Protein AF-A0A1X0DXY9-F1 (afdb_monomer)

InterPro domains:
  IPR029063 S-adenosyl-L-methionine-dependent methyltransferase superfamily [G3DSA:3.40.50.150] (1-141)
  IPR029063 S-adenosyl-L-methionine-dependent methyltransferase superfamily [SSF53335] (2-132)

Nearest PDB structures (foldseek):
  6g80-assembly1_A  TM=6.939E-01  e=7.206E-08  Mycolicibacterium hassiacum DSM 44199
  2wk1-assembly1_A-2  TM=6.746E-01  e=2.958E-06  Actinoalloteichus caeruleus
  8c9v-assembly1_A-2  TM=6.673E-01  e=7.252E-06  Desulfuromonas acetoxidans DSM 684
  8k1f-assembly1_A  TM=6.056E-01  e=5.613E-06  Fusobacterium nucleatum subsp. nucleatum ATCC 25586
  4htf-assembly1_A  TM=5.636E-01  e=3.847E-04  Escherichia coli O157:H7

Structure (mmCIF, N/CA/C/O backbone):
data_AF-A0A1X0DXY9-F1
#
_entry.id   AF-A0A1X0DXY9-F1
#
loop_
_atom_site.group_PDB
_atom_site.id
_atom_site.type_symbol
_atom_site.label_atom_id
_atom_site.label_alt_id
_atom_site.label_comp_id
_atom_site.label_asym_id
_atom_site.label_entity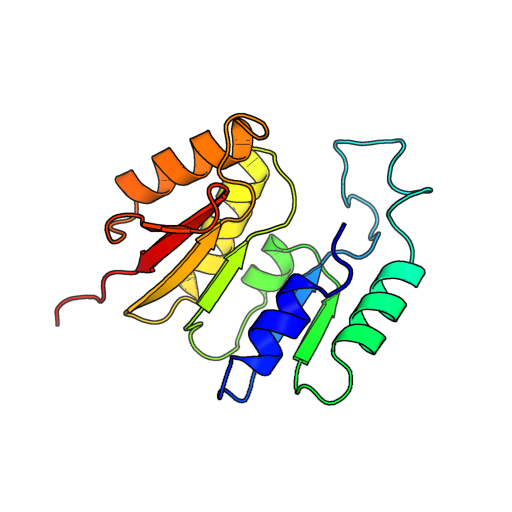_id
_atom_site.label_seq_id
_atom_site.pdbx_PDB_ins_code
_atom_site.Cartn_x
_atom_site.Cartn_y
_atom_site.Cartn_z
_atom_site.occupancy
_atom_site.B_iso_or_equiv
_atom_site.auth_seq_id
_atom_site.auth_comp_id
_atom_site.auth_asym_id
_atom_site.auth_atom_id
_atom_site.pdbx_PDB_model_num
ATOM 1 N N . MET A 1 1 ? 12.081 6.189 -2.292 1.00 60.53 1 MET A N 1
ATOM 2 C CA . MET A 1 1 ? 12.179 5.169 -3.356 1.00 60.53 1 MET A CA 1
ATOM 3 C C . MET A 1 1 ? 12.279 3.804 -2.720 1.00 60.53 1 MET A C 1
ATOM 5 O O . MET A 1 1 ? 13.149 3.591 -1.875 1.00 60.53 1 MET A O 1
ATOM 9 N N . PHE A 1 2 ? 11.409 2.903 -3.157 1.00 69.50 2 PHE A N 1
ATOM 10 C CA . PHE A 1 2 ? 11.322 1.550 -2.654 1.00 69.50 2 PHE A CA 1
ATOM 11 C C . PHE A 1 2 ? 12.565 0.725 -3.022 1.00 69.50 2 PHE A C 1
ATOM 13 O O . PHE A 1 2 ? 12.933 0.579 -4.186 1.00 69.50 2 PHE A O 1
ATOM 20 N N . ARG A 1 3 ? 13.253 0.210 -1.999 1.00 71.69 3 ARG A N 1
ATOM 21 C CA . ARG A 1 3 ? 14.427 -0.679 -2.125 1.00 71.69 3 ARG A CA 1
ATOM 22 C C . ARG A 1 3 ? 14.213 -2.022 -1.417 1.00 71.69 3 ARG A C 1
ATOM 24 O O . ARG A 1 3 ? 15.174 -2.714 -1.105 1.00 71.69 3 ARG A O 1
ATOM 31 N N . GLY A 1 4 ? 12.968 -2.348 -1.064 1.00 66.56 4 GLY A N 1
ATOM 32 C CA . GLY A 1 4 ? 12.625 -3.584 -0.356 1.00 66.56 4 GLY A CA 1
ATOM 33 C C . GLY A 1 4 ? 12.883 -3.592 1.157 1.00 66.56 4 GLY A C 1
ATOM 34 O O . GLY A 1 4 ? 12.666 -4.620 1.783 1.00 66.56 4 GLY A O 1
ATOM 35 N N . GLY A 1 5 ? 13.316 -2.491 1.785 1.00 74.19 5 GLY A N 1
ATOM 36 C CA . GLY A 1 5 ? 13.628 -2.459 3.228 1.00 74.19 5 GLY A CA 1
ATOM 37 C C . GLY A 1 5 ? 12.427 -2.765 4.138 1.00 74.19 5 GLY A C 1
ATOM 38 O O . GLY A 1 5 ? 12.479 -3.694 4.953 1.00 74.19 5 GLY A O 1
ATOM 39 N N . SER A 1 6 ? 11.332 -2.019 3.963 1.00 80.25 6 SER A N 1
ATOM 40 C CA . SER A 1 6 ? 10.065 -2.243 4.675 1.00 80.25 6 SER A CA 1
ATOM 41 C C . SER A 1 6 ? 9.487 -3.621 4.331 1.00 80.25 6 SER A C 1
ATOM 43 O O . SER A 1 6 ? 9.162 -4.398 5.228 1.00 80.25 6 SER A O 1
ATOM 45 N N . LEU A 1 7 ? 9.495 -3.993 3.044 1.00 83.06 7 LEU A N 1
ATOM 46 C CA . LEU A 1 7 ? 8.982 -5.281 2.566 1.00 83.06 7 LEU A CA 1
ATOM 47 C C . LEU A 1 7 ? 9.747 -6.481 3.130 1.00 83.06 7 LEU A C 1
ATOM 49 O O . LEU A 1 7 ? 9.136 -7.451 3.556 1.00 83.06 7 LEU A O 1
ATOM 53 N N . ARG A 1 8 ? 11.075 -6.402 3.223 1.00 83.38 8 ARG A N 1
ATOM 54 C CA . ARG A 1 8 ? 11.912 -7.420 3.867 1.00 83.38 8 ARG A CA 1
ATOM 55 C C . ARG 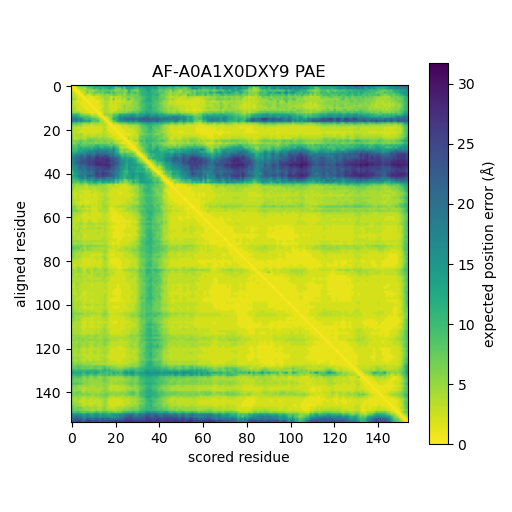A 1 8 ? 11.557 -7.592 5.342 1.00 83.38 8 ARG A C 1
ATOM 57 O O . ARG A 1 8 ? 11.554 -8.712 5.846 1.00 83.38 8 ARG A O 1
ATOM 64 N N . THR A 1 9 ? 11.305 -6.492 6.049 1.00 84.69 9 THR A N 1
ATOM 65 C CA . THR A 1 9 ? 10.905 -6.532 7.464 1.00 84.69 9 THR A CA 1
ATOM 66 C C . THR A 1 9 ? 9.548 -7.209 7.620 1.00 84.69 9 THR A C 1
ATOM 68 O O . THR A 1 9 ? 9.421 -8.129 8.427 1.00 84.69 9 THR A O 1
ATOM 71 N N . ILE A 1 10 ? 8.573 -6.824 6.791 1.00 85.06 10 ILE A N 1
ATOM 72 C CA . ILE A 1 10 ? 7.250 -7.456 6.738 1.00 85.06 10 ILE A CA 1
ATOM 73 C C . ILE A 1 10 ? 7.392 -8.945 6.417 1.00 85.06 10 ILE A C 1
ATOM 75 O O . ILE A 1 10 ? 6.843 -9.767 7.141 1.00 85.06 10 ILE A O 1
ATOM 79 N N . ALA A 1 11 ? 8.192 -9.310 5.413 1.00 83.38 11 ALA A N 1
ATOM 80 C CA . ALA A 1 11 ? 8.371 -10.694 4.986 1.00 83.38 11 ALA A CA 1
ATOM 81 C C . ALA A 1 11 ? 8.991 -11.599 6.050 1.00 83.38 11 ALA A C 1
ATOM 83 O O . ALA A 1 11 ? 8.614 -12.758 6.177 1.00 83.38 11 ALA A O 1
ATOM 84 N N . LYS A 1 12 ? 9.888 -11.068 6.881 1.00 83.88 12 LYS A N 1
ATOM 85 C CA . LYS A 1 12 ? 10.435 -11.818 8.019 1.00 83.88 12 LYS A CA 1
ATOM 86 C C . LYS A 1 12 ? 9.439 -12.012 9.159 1.00 83.88 12 LYS A C 1
ATOM 88 O O . LYS A 1 12 ? 9.555 -12.988 9.897 1.00 83.88 12 LYS A O 1
ATOM 93 N N . ALA A 1 13 ? 8.523 -11.066 9.350 1.00 83.81 13 ALA A N 1
ATOM 94 C CA . ALA A 1 13 ? 7.520 -11.119 10.412 1.00 83.81 13 ALA A CA 1
ATOM 95 C C . ALA A 1 13 ? 6.279 -11.925 9.998 1.00 83.81 13 ALA A C 1
ATOM 97 O O . ALA A 1 13 ? 5.652 -12.592 10.826 1.00 83.81 13 ALA A O 1
ATOM 98 N N . ALA A 1 14 ? 5.926 -11.869 8.717 1.00 77.25 14 ALA A N 1
ATOM 99 C CA . ALA A 1 14 ? 4.810 -12.586 8.142 1.00 77.25 14 ALA A CA 1
ATOM 100 C C . ALA A 1 14 ? 5.087 -14.095 8.180 1.00 77.25 14 ALA A C 1
ATOM 102 O O . ALA A 1 14 ? 6.015 -14.606 7.566 1.00 77.25 14 ALA A O 1
ATOM 103 N N . ARG A 1 15 ? 4.239 -14.838 8.897 1.00 66.06 15 ARG A N 1
ATOM 104 C CA . ARG A 1 15 ? 4.208 -16.312 8.845 1.00 66.06 15 ARG A CA 1
ATOM 105 C C . ARG A 1 15 ? 3.418 -16.832 7.629 1.00 66.06 15 ARG A C 1
ATOM 107 O O . ARG A 1 15 ? 3.128 -18.025 7.555 1.00 66.06 15 ARG A O 1
ATOM 114 N N . THR A 1 16 ? 2.992 -15.933 6.739 1.00 61.59 16 THR A N 1
ATOM 115 C CA . THR A 1 16 ? 2.110 -16.198 5.595 1.00 61.59 16 THR A CA 1
ATOM 116 C C . THR A 1 16 ? 2.916 -16.515 4.334 1.00 61.59 16 THR A C 1
ATOM 118 O O . THR A 1 16 ? 4.109 -16.239 4.263 1.00 61.59 16 THR A O 1
ATOM 121 N N . ARG A 1 17 ? 2.269 -17.146 3.344 1.00 66.12 17 ARG A N 1
ATOM 122 C CA . ARG A 1 17 ? 2.943 -17.729 2.168 1.00 66.12 17 ARG A CA 1
ATOM 123 C C . ARG A 1 17 ? 2.963 -16.854 0.912 1.00 66.12 17 ARG A C 1
ATOM 125 O O . ARG A 1 17 ? 3.567 -17.268 -0.067 1.00 66.12 17 ARG A O 1
ATOM 132 N N . HIS A 1 18 ? 2.318 -15.686 0.931 1.00 85.62 18 HIS A N 1
ATOM 133 C CA . HIS A 1 18 ? 2.194 -14.834 -0.255 1.00 85.62 18 HIS A CA 1
ATOM 134 C C . HIS A 1 18 ? 2.311 -13.368 0.140 1.00 85.62 18 HIS A C 1
ATOM 136 O O . HIS A 1 18 ? 1.469 -12.847 0.874 1.00 85.62 18 HIS A O 1
ATOM 142 N N . ILE A 1 19 ? 3.388 -12.731 -0.309 1.00 91.56 19 ILE A N 1
ATOM 143 C CA . ILE A 1 19 ? 3.708 -11.336 -0.028 1.00 91.56 19 ILE A CA 1
ATOM 144 C C . ILE A 1 19 ? 4.033 -10.687 -1.359 1.00 91.56 19 ILE A C 1
ATOM 146 O O . ILE A 1 19 ? 4.925 -11.158 -2.056 1.00 91.56 19 ILE A O 1
ATOM 150 N N . TYR A 1 20 ? 3.332 -9.608 -1.683 1.00 94.69 20 TYR A N 1
ATOM 151 C CA . TYR A 1 20 ? 3.542 -8.868 -2.918 1.00 94.69 20 TYR A CA 1
ATOM 152 C C . TYR A 1 20 ? 4.271 -7.558 -2.618 1.00 94.69 20 TYR A C 1
ATOM 154 O O . TYR A 1 20 ? 3.940 -6.862 -1.658 1.00 94.69 20 TYR A O 1
ATOM 162 N N . GLY A 1 21 ? 5.270 -7.226 -3.431 1.00 94.69 21 GLY A N 1
ATOM 163 C CA . GLY A 1 21 ? 5.881 -5.903 -3.489 1.00 94.69 21 GLY A CA 1
ATOM 164 C C . GLY A 1 21 ? 5.543 -5.245 -4.813 1.00 94.69 21 GLY A C 1
ATOM 165 O O . GLY A 1 21 ? 6.008 -5.716 -5.845 1.00 94.69 21 GLY A O 1
ATOM 166 N N . VAL A 1 22 ? 4.755 -4.174 -4.784 1.00 95.00 22 VAL A N 1
ATOM 167 C CA . VAL A 1 22 ? 4.303 -3.471 -5.991 1.00 95.00 22 VAL A CA 1
ATOM 168 C C . VAL A 1 22 ? 5.017 -2.131 -6.093 1.00 95.00 22 VAL A C 1
ATOM 170 O O . VAL A 1 22 ? 4.952 -1.332 -5.163 1.00 95.00 22 VAL A O 1
ATOM 173 N N . ASP A 1 23 ? 5.697 -1.883 -7.209 1.00 92.19 23 ASP A N 1
ATOM 174 C CA . ASP A 1 23 ? 6.305 -0.587 -7.518 1.00 92.19 23 ASP A CA 1
ATOM 175 C C . ASP A 1 23 ? 6.447 -0.439 -9.043 1.00 92.19 23 ASP A C 1
ATOM 177 O O . ASP A 1 23 ? 6.568 -1.421 -9.777 1.00 92.19 23 ASP A O 1
ATOM 181 N N . ALA A 1 24 ? 6.436 0.790 -9.554 1.00 89.00 24 ALA A N 1
ATOM 182 C CA . ALA A 1 24 ? 6.605 1.028 -10.984 1.00 89.00 24 ALA A CA 1
ATOM 183 C C . ALA A 1 24 ? 8.060 0.809 -11.445 1.00 89.00 24 ALA A C 1
ATOM 185 O O . ALA A 1 24 ? 8.302 0.573 -12.628 1.00 89.00 24 ALA A O 1
ATOM 186 N N . TRP A 1 25 ? 9.046 0.901 -10.547 1.00 85.56 25 TRP A N 1
ATOM 187 C CA . TRP A 1 25 ? 10.485 0.809 -10.822 1.00 85.56 25 TRP A CA 1
ATOM 188 C C . TRP A 1 25 ? 10.877 1.521 -12.123 1.00 85.56 25 TRP A C 1
ATOM 190 O O . TRP A 1 25 ? 11.409 0.916 -13.060 1.00 85.56 25 TRP A O 1
ATOM 200 N N . GLY A 1 26 ? 10.544 2.809 -12.216 1.00 78.69 26 GLY A N 1
ATOM 201 C CA . GLY A 1 26 ? 10.975 3.644 -13.335 1.00 78.69 26 GLY A CA 1
ATOM 202 C C . GLY A 1 26 ? 10.223 3.466 -14.647 1.00 78.69 26 GLY A C 1
ATOM 203 O O . GLY A 1 26 ? 10.763 3.833 -15.688 1.00 78.69 26 GLY A O 1
ATOM 204 N N . LEU A 1 27 ? 9.023 2.874 -14.646 1.00 81.00 27 LEU A N 1
ATOM 205 C CA . LEU A 1 27 ? 8.159 2.905 -15.832 1.00 81.00 27 LEU A CA 1
ATOM 206 C C . LEU A 1 27 ? 7.895 4.353 -16.273 1.00 81.00 27 LEU A C 1
ATOM 208 O O . LEU A 1 27 ? 7.839 5.268 -15.450 1.00 81.00 27 LEU A O 1
ATOM 212 N N . GLU A 1 28 ? 7.746 4.577 -17.576 1.00 76.44 28 GLU A N 1
ATOM 213 C CA . GLU A 1 28 ? 7.423 5.902 -18.108 1.00 76.44 28 GLU A CA 1
ATOM 214 C C . GLU A 1 28 ? 6.100 6.403 -17.512 1.00 76.44 28 GLU A C 1
ATOM 216 O O . GLU A 1 28 ? 5.124 5.663 -17.466 1.00 76.44 28 GLU A O 1
ATOM 221 N N . GLY A 1 29 ? 6.083 7.638 -17.003 1.00 70.50 29 GLY A N 1
ATOM 222 C CA . GLY A 1 29 ? 4.955 8.181 -16.233 1.00 70.50 29 GLY A CA 1
ATOM 223 C C . GLY A 1 29 ? 5.031 7.926 -14.721 1.00 70.50 29 GLY A C 1
ATOM 224 O O . GLY A 1 29 ? 4.267 8.527 -13.966 1.00 70.50 29 GLY A O 1
ATOM 225 N N . SER A 1 30 ? 5.981 7.112 -14.243 1.00 65.25 30 SER A N 1
ATOM 226 C CA . SER A 1 30 ? 6.266 7.001 -12.807 1.00 65.25 30 SER A CA 1
ATOM 227 C C . SER A 1 30 ? 6.863 8.296 -12.260 1.00 65.25 30 SER A C 1
ATOM 229 O O . SER A 1 30 ? 7.699 8.938 -12.895 1.00 65.25 30 SER A O 1
ATOM 231 N N . TYR A 1 31 ? 6.413 8.690 -11.065 1.00 61.97 31 TYR A N 1
ATOM 232 C CA . TYR A 1 31 ? 6.919 9.859 -10.338 1.00 61.97 31 TYR A CA 1
ATOM 233 C C . TYR A 1 31 ? 6.824 11.183 -11.123 1.00 61.97 31 TYR A C 1
ATOM 235 O O . TYR A 1 31 ? 7.691 12.051 -11.002 1.00 61.97 31 TYR A O 1
ATOM 243 N N . ALA A 1 32 ? 5.755 11.358 -11.912 1.00 50.47 32 ALA A N 1
ATOM 244 C CA . ALA A 1 32 ? 5.505 12.530 -12.763 1.00 50.47 32 ALA A CA 1
ATOM 245 C C . ALA A 1 32 ? 5.568 13.894 -12.032 1.00 50.47 32 ALA A C 1
ATOM 247 O O . ALA A 1 32 ? 5.738 14.928 -12.675 1.00 50.47 32 ALA A O 1
ATOM 248 N N . SER A 1 33 ? 5.493 13.914 -10.695 1.00 48.03 33 SER A N 1
ATOM 249 C CA . SER A 1 33 ? 5.688 15.108 -9.861 1.00 48.03 33 SER A CA 1
ATOM 250 C C . SER A 1 33 ? 7.151 15.581 -9.770 1.00 48.03 33 SER A C 1
ATOM 252 O O . SER A 1 33 ? 7.400 16.690 -9.293 1.00 48.03 33 SER A O 1
ATOM 254 N N . LYS A 1 34 ? 8.137 14.786 -10.213 1.00 47.47 34 LYS A N 1
ATOM 255 C CA . LYS A 1 34 ? 9.570 15.106 -10.099 1.00 47.47 34 LYS A CA 1
ATOM 256 C C . LYS A 1 34 ? 10.332 14.773 -11.382 1.00 47.47 34 LYS A C 1
ATOM 258 O O . LYS A 1 34 ? 10.972 13.728 -11.487 1.00 47.47 34 LYS A O 1
ATOM 263 N N . SER A 1 35 ? 10.346 15.717 -12.321 1.00 43.88 35 SER A N 1
ATOM 264 C CA . SER A 1 35 ? 11.099 15.642 -13.586 1.00 43.88 35 SER A CA 1
ATOM 265 C C . SER A 1 35 ? 12.606 15.356 -13.428 1.00 43.88 35 SER A C 1
ATOM 267 O O . SER A 1 35 ? 13.220 14.828 -14.349 1.00 43.88 35 SER A O 1
ATOM 269 N N . GLU A 1 36 ? 13.209 15.618 -12.262 1.00 41.28 36 GLU A N 1
ATOM 270 C CA . GLU A 1 36 ? 14.611 15.270 -11.957 1.00 41.28 36 GLU A CA 1
ATOM 271 C C . GLU A 1 36 ? 14.819 13.858 -11.368 1.00 41.28 36 GLU A C 1
ATOM 273 O O . GLU A 1 36 ? 15.957 13.402 -11.251 1.00 41.28 36 GLU A O 1
ATOM 278 N N . SER A 1 37 ? 13.764 13.139 -10.965 1.00 45.12 37 SER A N 1
ATOM 279 C CA . SER A 1 37 ? 13.927 11.897 -10.188 1.00 45.12 37 SER A CA 1
ATOM 280 C C . SER A 1 37 ? 14.089 10.628 -11.018 1.00 45.12 37 SER A C 1
ATOM 282 O O . SER A 1 37 ? 14.702 9.681 -10.533 1.00 45.12 37 SER A O 1
ATOM 284 N N . ALA A 1 38 ? 13.643 10.608 -12.274 1.00 43.59 38 ALA A N 1
ATOM 285 C CA . ALA A 1 38 ? 13.774 9.426 -13.129 1.00 43.59 38 ALA A CA 1
ATOM 286 C C . ALA A 1 38 ? 15.246 9.017 -13.370 1.00 43.59 38 ALA A C 1
ATOM 288 O O . ALA A 1 38 ? 15.553 7.829 -13.400 1.00 43.59 38 ALA A O 1
ATOM 289 N N . SER A 1 39 ? 16.179 9.978 -13.460 1.00 43.69 39 SER A N 1
ATOM 290 C CA . SER A 1 39 ? 17.604 9.699 -13.725 1.00 43.69 39 SER A CA 1
ATOM 291 C C . SER A 1 39 ? 18.432 9.380 -12.473 1.00 43.69 39 SER A C 1
ATOM 293 O O . SER A 1 39 ? 19.445 8.691 -12.565 1.00 43.69 39 SER A O 1
ATOM 295 N N . LYS A 1 40 ? 18.014 9.858 -11.293 1.00 45.12 40 LYS A N 1
ATOM 296 C CA . LYS A 1 40 ? 18.750 9.692 -10.024 1.00 45.12 40 LYS A CA 1
ATOM 297 C C . LYS A 1 40 ? 18.120 8.653 -9.088 1.00 45.12 40 LYS A C 1
ATOM 299 O O . LYS A 1 40 ? 18.783 8.141 -8.186 1.00 45.12 40 LYS A O 1
ATOM 304 N N . TYR A 1 41 ? 16.842 8.344 -9.297 1.00 49.88 41 TYR A N 1
ATOM 305 C CA . TYR A 1 41 ? 15.984 7.641 -8.348 1.00 49.88 41 TYR A CA 1
ATOM 306 C C . TYR A 1 41 ? 14.905 6.803 -9.062 1.00 49.88 41 TYR A C 1
ATOM 308 O O . TYR A 1 41 ? 13.779 6.773 -8.584 1.00 49.88 41 TYR A O 1
ATOM 316 N N . GLY A 1 42 ? 15.207 6.162 -10.201 1.00 50.72 42 GLY A N 1
ATOM 317 C CA . GLY A 1 42 ? 14.183 5.571 -11.082 1.00 50.72 42 GLY A CA 1
ATOM 318 C C . GLY A 1 42 ? 14.641 4.421 -11.984 1.00 50.72 42 GLY A C 1
ATOM 319 O O . GLY A 1 42 ? 14.010 4.190 -13.001 1.00 50.72 42 GLY A O 1
ATOM 320 N N . GLY A 1 43 ? 15.752 3.737 -11.698 1.00 59.22 43 GLY A N 1
ATOM 321 C CA . GLY A 1 43 ? 16.336 2.757 -12.631 1.00 59.22 43 GLY A CA 1
ATOM 322 C C . GLY A 1 43 ? 16.085 1.289 -12.272 1.00 59.22 43 GLY A C 1
ATOM 323 O O . GLY A 1 43 ? 15.784 0.971 -11.125 1.00 59.22 43 GLY A O 1
ATOM 324 N N . LEU A 1 44 ? 16.325 0.383 -13.233 1.00 59.41 44 LEU A N 1
ATOM 325 C CA . LEU A 1 44 ? 16.384 -1.081 -13.034 1.00 59.41 44 LEU A CA 1
ATOM 326 C C . LEU A 1 44 ? 17.242 -1.491 -11.819 1.00 59.41 44 LEU A C 1
ATOM 328 O O . LEU A 1 44 ? 16.973 -2.504 -11.175 1.00 59.41 44 LEU A O 1
ATOM 332 N N . ASP A 1 45 ? 18.229 -0.669 -11.460 1.00 75.25 45 ASP A N 1
ATOM 333 C CA . ASP A 1 45 ? 19.090 -0.870 -10.296 1.00 75.25 45 ASP A CA 1
ATOM 334 C C . ASP A 1 45 ? 18.312 -0.991 -8.978 1.00 75.25 45 ASP A C 1
ATOM 336 O O . ASP A 1 45 ? 18.712 -1.751 -8.096 1.00 75.25 45 ASP A O 1
ATOM 340 N N . THR A 1 46 ? 17.194 -0.280 -8.802 1.00 80.06 46 THR A N 1
ATOM 341 C CA . THR A 1 46 ? 16.424 -0.357 -7.549 1.00 80.06 46 THR A CA 1
ATOM 342 C C . THR A 1 46 ? 15.514 -1.568 -7.480 1.00 80.06 46 THR A C 1
ATOM 344 O O . THR A 1 46 ? 15.319 -2.094 -6.383 1.00 80.06 46 THR A O 1
ATOM 347 N N . MET A 1 47 ? 15.048 -2.067 -8.626 1.00 85.44 47 MET A N 1
ATOM 348 C CA . MET A 1 47 ? 14.388 -3.369 -8.710 1.00 85.44 47 MET A CA 1
ATOM 349 C C . MET A 1 47 ? 15.372 -4.479 -8.339 1.00 85.44 47 MET A C 1
ATOM 351 O O . MET A 1 47 ? 15.086 -5.257 -7.435 1.00 85.44 47 MET A O 1
ATOM 355 N N . ALA A 1 48 ? 16.581 -4.469 -8.908 1.00 86.31 48 ALA A N 1
ATOM 356 C CA . ALA A 1 48 ? 17.623 -5.440 -8.571 1.00 86.31 48 ALA A CA 1
ATOM 357 C C . ALA A 1 48 ? 18.027 -5.392 -7.082 1.00 86.31 48 ALA A C 1
ATOM 359 O O . ALA A 1 48 ? 18.319 -6.419 -6.464 1.00 86.31 48 ALA A O 1
ATOM 360 N N . ILE A 1 49 ? 18.043 -4.203 -6.466 1.00 86.88 49 ILE A N 1
ATOM 361 C CA . ILE A 1 49 ? 18.249 -4.067 -5.015 1.00 86.88 49 ILE A CA 1
ATOM 362 C C . ILE A 1 49 ? 17.074 -4.673 -4.236 1.00 86.88 49 ILE A C 1
ATOM 364 O O . ILE A 1 49 ? 17.313 -5.373 -3.252 1.00 86.88 49 ILE A O 1
ATOM 368 N N . ALA A 1 50 ? 15.832 -4.418 -4.654 1.00 87.88 50 ALA A N 1
ATOM 369 C CA . ALA A 1 50 ? 14.646 -4.967 -4.005 1.00 87.88 50 ALA A CA 1
ATOM 370 C C . ALA A 1 50 ? 14.613 -6.500 -4.096 1.00 87.88 50 ALA A C 1
ATOM 372 O O . ALA A 1 50 ? 14.419 -7.145 -3.069 1.00 87.88 50 ALA A O 1
ATOM 373 N N . GLU A 1 51 ? 14.897 -7.072 -5.270 1.00 90.44 51 GLU A N 1
ATOM 374 C CA . GLU A 1 51 ? 15.035 -8.518 -5.495 1.00 90.44 51 GLU A CA 1
ATOM 375 C C . GLU A 1 51 ? 16.036 -9.131 -4.513 1.00 90.44 51 GLU A C 1
ATOM 377 O O . GLU A 1 51 ? 15.698 -10.038 -3.756 1.00 90.44 51 GLU A O 1
ATOM 382 N N . ARG A 1 52 ? 17.249 -8.569 -4.429 1.00 91.38 52 ARG A N 1
ATOM 383 C CA . ARG A 1 52 ? 18.277 -9.030 -3.479 1.00 91.38 52 ARG A CA 1
ATOM 384 C C . ARG A 1 52 ? 17.851 -8.888 -2.021 1.00 91.38 52 ARG A C 1
ATOM 386 O O . ARG A 1 52 ? 18.260 -9.686 -1.183 1.00 91.38 52 ARG A O 1
ATOM 393 N N . ALA A 1 53 ? 17.081 -7.855 -1.687 1.00 89.31 53 ALA A N 1
ATOM 394 C CA . ALA A 1 53 ? 16.647 -7.616 -0.315 1.00 89.31 53 ALA A CA 1
ATOM 395 C C . ALA A 1 53 ? 15.637 -8.668 0.168 1.00 89.31 53 ALA A C 1
ATOM 397 O O . ALA A 1 53 ? 15.592 -8.953 1.370 1.00 89.31 53 ALA A O 1
ATOM 398 N N . VAL A 1 54 ? 14.841 -9.220 -0.750 1.00 90.50 54 VAL A N 1
ATOM 399 C CA . VAL A 1 54 ? 13.753 -10.161 -0.449 1.00 90.50 54 VAL A CA 1
ATOM 400 C C . VAL A 1 54 ? 14.026 -11.595 -0.909 1.00 90.50 54 VAL A C 1
ATOM 402 O O . VAL A 1 54 ? 13.177 -12.464 -0.708 1.00 90.50 54 VAL A O 1
ATOM 405 N N . ASP A 1 55 ? 15.205 -11.853 -1.475 1.00 91.69 55 ASP A N 1
ATOM 406 C CA . ASP A 1 55 ? 15.623 -13.178 -1.926 1.00 91.69 55 ASP A CA 1
ATOM 407 C C . ASP A 1 55 ? 15.448 -14.240 -0.826 1.00 91.69 55 ASP A C 1
ATOM 409 O O . ASP A 1 55 ? 15.796 -14.037 0.343 1.00 91.69 55 ASP A O 1
ATOM 413 N N . GLY A 1 56 ? 14.840 -15.366 -1.200 1.00 88.38 56 GLY A N 1
ATOM 414 C CA . GLY A 1 56 ? 14.510 -16.465 -0.292 1.00 88.38 56 GLY A CA 1
ATOM 415 C C . GLY A 1 56 ? 13.404 -16.184 0.739 1.00 88.38 56 GLY A C 1
ATOM 416 O O . GLY A 1 56 ? 13.131 -17.056 1.562 1.00 88.38 56 GLY A O 1
ATOM 417 N N . LEU A 1 57 ? 12.748 -15.015 0.720 1.00 89.44 57 LEU A N 1
ATOM 418 C CA . LEU A 1 57 ? 11.692 -14.658 1.685 1.00 89.44 57 LEU A CA 1
ATOM 419 C C . LEU A 1 57 ? 10.261 -14.923 1.190 1.00 89.44 57 LEU A C 1
ATOM 421 O O . LEU A 1 57 ? 9.312 -14.560 1.879 1.00 89.44 57 LEU A O 1
ATOM 425 N N . GLY A 1 58 ? 10.088 -15.543 0.017 1.00 88.94 58 GLY A N 1
ATOM 426 C CA . GLY A 1 58 ? 8.757 -15.846 -0.532 1.00 88.94 58 GLY A CA 1
ATOM 427 C C . GLY A 1 58 ? 7.963 -14.598 -0.933 1.00 88.94 58 GLY A C 1
ATOM 428 O O . GLY A 1 58 ? 6.744 -14.562 -0.778 1.00 88.94 58 GLY A O 1
ATOM 429 N N . VAL A 1 59 ? 8.668 -13.567 -1.402 1.00 91.75 59 VAL A N 1
ATOM 430 C CA . VAL A 1 59 ? 8.090 -12.311 -1.885 1.00 91.75 59 VAL A CA 1
ATOM 431 C C . VAL A 1 59 ? 8.000 -12.337 -3.407 1.00 91.75 59 VAL A C 1
ATOM 433 O O . VAL A 1 59 ? 8.981 -12.645 -4.080 1.00 91.75 59 VAL A O 1
ATOM 436 N N . GLU A 1 60 ? 6.847 -11.955 -3.938 1.00 93.38 60 GLU A N 1
ATOM 437 C CA . GLU A 1 60 ? 6.616 -11.716 -5.357 1.00 93.38 60 GLU A CA 1
ATOM 438 C C . GLU A 1 60 ? 6.689 -10.213 -5.641 1.00 93.38 60 GLU A C 1
ATOM 440 O O . GLU A 1 60 ? 5.938 -9.422 -5.071 1.00 93.38 60 GLU A O 1
ATOM 445 N N . LEU A 1 61 ? 7.620 -9.796 -6.496 1.00 94.00 61 LEU A N 1
ATOM 446 C CA . LEU A 1 61 ? 7.733 -8.400 -6.913 1.00 94.00 61 LEU A CA 1
ATOM 447 C C . LEU A 1 61 ? 6.954 -8.194 -8.214 1.00 94.00 61 LEU A C 1
ATOM 449 O O . LEU A 1 61 ? 7.224 -8.861 -9.211 1.00 94.00 61 LEU A O 1
ATOM 453 N N . VAL A 1 62 ? 6.014 -7.251 -8.210 1.00 94.81 62 VAL A N 1
ATOM 454 C CA . VAL A 1 62 ? 5.155 -6.930 -9.353 1.00 94.81 62 VAL A CA 1
ATOM 455 C C . VAL A 1 62 ? 5.485 -5.529 -9.837 1.00 94.81 62 VAL A C 1
ATOM 457 O O . VAL A 1 62 ? 5.181 -4.538 -9.170 1.00 94.81 62 VAL A O 1
ATOM 460 N N . ARG A 1 63 ? 6.136 -5.442 -11.000 1.00 93.19 63 ARG A N 1
ATOM 461 C CA . ARG A 1 63 ? 6.476 -4.156 -11.611 1.00 93.19 63 ARG A CA 1
ATOM 462 C C . ARG A 1 63 ? 5.267 -3.581 -12.338 1.00 93.19 63 ARG A C 1
ATOM 464 O O . ARG A 1 63 ? 4.871 -4.114 -1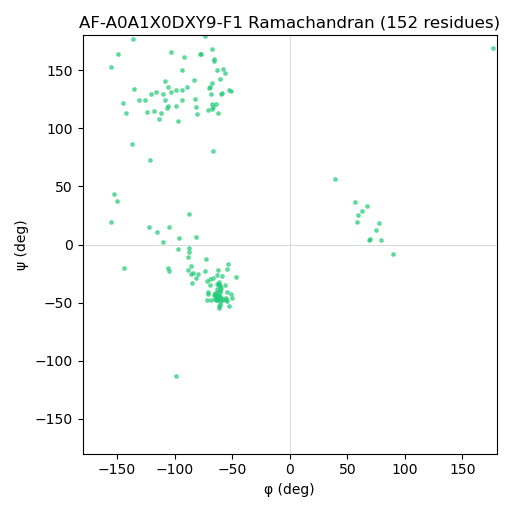3.370 1.00 93.19 63 ARG A O 1
ATOM 471 N N . GLY A 1 64 ? 4.723 -2.480 -11.835 1.00 92.25 64 GLY A N 1
ATOM 472 C CA . GLY A 1 64 ? 3.563 -1.816 -12.423 1.00 92.25 64 GLY A CA 1
ATOM 473 C C . GLY A 1 64 ? 3.084 -0.626 -11.599 1.00 92.25 64 GLY A C 1
ATOM 474 O O . GLY A 1 64 ? 3.528 -0.412 -10.470 1.00 92.25 64 GLY A O 1
ATOM 475 N N . PHE A 1 65 ? 2.175 0.164 -12.167 1.00 92.94 65 PHE A N 1
ATOM 476 C CA . PHE A 1 65 ? 1.504 1.217 -11.414 1.00 92.94 65 PHE A CA 1
ATOM 477 C C . PHE A 1 65 ? 0.537 0.600 -10.406 1.00 92.94 65 PHE A C 1
ATOM 479 O O . PHE A 1 65 ? -0.225 -0.300 -10.747 1.00 92.94 65 PHE A O 1
ATOM 486 N N . SER A 1 66 ? 0.553 1.095 -9.169 1.00 95.44 66 SER A N 1
ATOM 487 C CA . SER A 1 66 ? -0.227 0.537 -8.058 1.00 95.44 66 SER A CA 1
ATOM 488 C C . SER A 1 66 ? -1.709 0.337 -8.400 1.00 95.44 66 SER A C 1
ATOM 490 O O . SER A 1 66 ? -2.244 -0.748 -8.183 1.00 95.44 66 SER A O 1
ATOM 492 N N . THR A 1 67 ? -2.356 1.328 -9.019 1.00 96.12 67 THR A N 1
ATOM 493 C CA . THR A 1 67 ? -3.775 1.256 -9.401 1.00 96.12 67 THR A CA 1
ATOM 494 C C . THR A 1 67 ? -4.053 0.257 -10.526 1.00 96.12 67 THR A C 1
ATOM 496 O O . THR A 1 67 ? -5.089 -0.403 -10.510 1.00 96.12 67 THR A O 1
ATOM 499 N N . GLU A 1 68 ? -3.137 0.103 -11.484 1.00 96.62 68 GLU A N 1
ATOM 500 C CA . GLU A 1 68 ? -3.250 -0.885 -12.565 1.00 96.62 68 GLU A CA 1
ATOM 501 C C . GLU A 1 68 ? -3.053 -2.306 -12.036 1.00 96.62 68 GLU A C 1
ATOM 503 O O . GLU A 1 68 ? -3.813 -3.213 -12.373 1.00 96.62 68 GLU A O 1
ATOM 508 N N . VAL A 1 69 ? -2.061 -2.490 -11.161 1.00 97.81 69 VAL A N 1
ATOM 509 C CA . VAL A 1 69 ? -1.788 -3.773 -10.509 1.00 97.81 69 VAL A CA 1
ATOM 510 C C . VAL A 1 69 ? -2.950 -4.170 -9.601 1.00 97.81 69 VAL A C 1
ATOM 512 O O . VAL A 1 69 ? -3.366 -5.324 -9.638 1.00 97.81 69 VAL A O 1
ATOM 515 N N . ALA A 1 70 ? -3.522 -3.228 -8.847 1.00 98.00 70 ALA A N 1
ATOM 516 C CA . ALA A 1 70 ? -4.727 -3.466 -8.057 1.00 98.00 70 ALA A CA 1
ATOM 517 C C . ALA A 1 70 ? -5.910 -3.881 -8.946 1.00 98.00 70 ALA A C 1
ATOM 519 O O . ALA A 1 70 ? -6.571 -4.875 -8.668 1.00 98.00 70 ALA A O 1
ATOM 520 N N . ALA A 1 71 ? -6.144 -3.183 -10.063 1.00 97.69 71 ALA A N 1
ATOM 521 C CA . ALA A 1 71 ? -7.231 -3.514 -10.986 1.00 97.69 71 ALA A CA 1
ATOM 522 C C . ALA A 1 71 ? -7.098 -4.918 -11.607 1.00 97.69 71 ALA A C 1
ATOM 524 O O . ALA A 1 71 ? -8.109 -5.563 -11.886 1.00 97.69 71 ALA A O 1
ATOM 525 N N . ALA A 1 72 ? -5.867 -5.388 -11.819 1.00 97.62 72 ALA A N 1
ATOM 526 C CA . ALA A 1 72 ? -5.573 -6.726 -12.325 1.00 97.62 72 ALA A CA 1
ATOM 527 C C . ALA A 1 72 ? -5.463 -7.797 -11.222 1.00 97.62 72 ALA A C 1
ATOM 529 O O . ALA A 1 72 ? -5.256 -8.966 -11.539 1.00 97.62 72 ALA A O 1
ATOM 530 N N . TYR A 1 73 ? -5.578 -7.426 -9.942 1.00 97.25 73 TYR A N 1
ATOM 531 C CA . TYR A 1 73 ? -5.366 -8.345 -8.831 1.00 97.25 73 TYR A CA 1
ATOM 532 C C . TYR A 1 73 ? -6.502 -9.369 -8.713 1.00 97.25 73 TYR A C 1
ATOM 534 O O . TYR A 1 73 ? -7.640 -9.035 -8.373 1.00 97.25 73 TYR A O 1
ATOM 542 N N . ASP A 1 74 ? -6.164 -10.640 -8.916 1.00 95.31 74 ASP A N 1
ATOM 543 C CA . ASP A 1 74 ? -7.052 -11.802 -8.793 1.00 95.31 74 ASP A CA 1
ATOM 544 C C . ASP A 1 74 ? -6.642 -12.755 -7.649 1.00 95.31 74 ASP A C 1
ATOM 546 O O . ASP A 1 74 ? -7.172 -13.861 -7.512 1.00 95.31 74 ASP A O 1
ATOM 550 N N . GLY A 1 75 ? -5.710 -12.308 -6.802 1.00 92.31 75 GLY A N 1
ATOM 551 C CA . GLY A 1 75 ? -5.185 -13.067 -5.676 1.00 92.31 75 GLY A CA 1
ATOM 552 C C . GLY A 1 75 ? -6.150 -13.203 -4.485 1.00 92.31 75 GLY A C 1
ATOM 553 O O . GLY A 1 75 ? -7.276 -12.696 -4.489 1.00 92.31 75 GLY A O 1
ATOM 554 N N . PRO A 1 76 ? -5.721 -13.909 -3.420 1.00 92.75 76 PRO A N 1
ATOM 555 C CA . PRO A 1 76 ? -6.534 -14.100 -2.223 1.00 92.75 76 PRO A CA 1
ATOM 556 C C . PRO A 1 76 ? -6.786 -12.779 -1.472 1.00 92.75 76 PRO A C 1
ATOM 558 O O . PRO A 1 76 ? -6.001 -11.842 -1.592 1.00 92.75 76 PRO A O 1
ATOM 561 N N . PRO A 1 77 ? -7.821 -12.704 -0.614 1.00 94.56 77 PRO A N 1
ATOM 562 C CA . PRO A 1 77 ? -8.069 -11.520 0.201 1.00 94.56 77 PRO A CA 1
ATOM 563 C C . PRO A 1 77 ? -6.845 -11.082 1.019 1.00 94.56 77 PRO A C 1
ATOM 565 O O . PRO A 1 77 ? -6.206 -11.882 1.709 1.00 94.56 77 PRO A O 1
ATOM 568 N N . ILE A 1 78 ? -6.548 -9.787 0.975 1.00 95.25 78 ILE A N 1
ATOM 569 C CA . ILE A 1 78 ? -5.350 -9.189 1.561 1.00 95.25 78 ILE A CA 1
ATOM 570 C C . ILE A 1 78 ? -5.565 -8.972 3.059 1.00 95.25 78 ILE A C 1
ATOM 572 O O . ILE A 1 78 ? -6.435 -8.205 3.464 1.00 95.25 78 ILE A O 1
ATOM 576 N N . ALA A 1 79 ? -4.758 -9.624 3.897 1.00 94.19 79 ALA A N 1
ATOM 577 C CA . ALA A 1 79 ? -4.824 -9.477 5.357 1.00 94.19 79 ALA A CA 1
ATOM 578 C C . ALA A 1 79 ? -4.006 -8.287 5.902 1.00 94.19 79 ALA A C 1
ATOM 580 O O . ALA A 1 79 ? -4.226 -7.858 7.038 1.00 94.19 79 ALA A O 1
ATOM 581 N N . LEU A 1 80 ? -3.063 -7.771 5.109 1.00 94.81 80 LEU A N 1
ATOM 582 C CA . LEU A 1 80 ? -2.230 -6.609 5.420 1.00 94.81 80 LEU A CA 1
ATOM 583 C C . LEU A 1 80 ? -1.963 -5.815 4.137 1.00 94.81 80 LEU A C 1
ATOM 585 O O . LEU A 1 80 ? -1.372 -6.356 3.206 1.00 94.81 80 LEU A O 1
ATOM 589 N N . LEU A 1 81 ? -2.346 -4.542 4.122 1.00 96.62 81 LEU A N 1
ATOM 590 C CA . LEU A 1 81 ? -1.984 -3.572 3.089 1.00 96.62 81 LEU A CA 1
ATOM 591 C C . LEU A 1 81 ? -1.021 -2.541 3.684 1.00 96.62 81 LEU A C 1
ATOM 593 O O . LEU A 1 81 ? -1.303 -1.987 4.743 1.00 96.62 81 LEU A O 1
ATOM 597 N N . TYR A 1 82 ? 0.105 -2.289 3.018 1.00 97.12 82 TYR A N 1
ATOM 598 C CA . TYR A 1 82 ? 1.118 -1.319 3.443 1.00 97.12 82 TYR A CA 1
ATOM 599 C C . TYR A 1 82 ? 1.356 -0.306 2.322 1.00 97.12 82 TYR A C 1
ATOM 601 O O . TYR A 1 82 ? 1.846 -0.685 1.260 1.00 97.12 82 TYR A O 1
ATOM 609 N N . ILE A 1 83 ? 1.002 0.959 2.552 1.00 97.00 83 ILE A N 1
ATOM 610 C CA . ILE A 1 83 ? 1.113 2.056 1.581 1.00 97.00 83 ILE A CA 1
ATOM 611 C C . ILE A 1 83 ? 2.276 2.971 1.994 1.00 97.00 83 ILE A C 1
ATOM 613 O O . ILE A 1 83 ? 2.249 3.566 3.070 1.00 97.00 83 ILE A O 1
ATOM 617 N N . ASP A 1 84 ? 3.290 3.053 1.130 1.00 94.00 84 ASP A N 1
ATOM 618 C CA . ASP A 1 84 ? 4.564 3.783 1.319 1.00 94.00 84 ASP A CA 1
ATOM 619 C C . ASP A 1 84 ? 5.138 4.199 -0.054 1.00 94.00 84 ASP A C 1
ATOM 621 O O . ASP A 1 84 ? 6.300 3.958 -0.388 1.00 94.00 84 ASP A O 1
ATOM 625 N N . ALA A 1 85 ? 4.249 4.696 -0.923 1.00 88.75 85 ALA A N 1
ATOM 626 C CA . ALA A 1 85 ? 4.547 5.036 -2.313 1.00 88.75 85 ALA A CA 1
ATOM 627 C C . ALA A 1 85 ? 4.807 6.548 -2.485 1.00 88.75 85 ALA A C 1
ATOM 629 O O . ALA A 1 85 ? 5.824 7.067 -2.027 1.00 88.75 85 ALA A O 1
ATOM 630 N N . GLU A 1 86 ? 3.930 7.267 -3.189 1.00 89.81 86 GLU A N 1
ATOM 631 C CA . GLU A 1 86 ? 4.057 8.712 -3.409 1.00 89.81 86 GLU A CA 1
ATOM 632 C C . GLU A 1 86 ? 3.357 9.495 -2.287 1.00 89.81 86 GLU A C 1
ATOM 634 O O . GLU A 1 86 ? 2.222 9.210 -1.917 1.00 89.81 86 GLU A O 1
ATOM 639 N N . HIS A 1 87 ? 4.014 10.536 -1.770 1.00 93.44 87 HIS A N 1
ATOM 640 C CA . HIS A 1 87 ? 3.548 11.288 -0.595 1.00 93.44 87 HIS A CA 1
ATOM 641 C C . HIS A 1 87 ? 2.584 12.442 -0.914 1.00 93.44 87 HIS A C 1
ATOM 643 O O . HIS A 1 87 ? 2.509 13.430 -0.175 1.00 93.44 87 HIS A O 1
ATOM 649 N N . THR A 1 88 ? 1.855 12.351 -2.026 1.00 92.81 88 THR A N 1
ATOM 650 C CA . THR A 1 88 ? 0.780 13.293 -2.351 1.00 92.81 88 THR A CA 1
ATOM 651 C C . THR A 1 88 ? -0.554 12.751 -1.858 1.00 92.81 88 THR A C 1
ATOM 653 O O . THR A 1 88 ? -0.772 11.545 -1.796 1.00 92.81 88 THR A O 1
ATOM 656 N N . TYR A 1 89 ? -1.466 13.659 -1.515 1.00 95.50 89 TYR A N 1
ATOM 657 C CA . TYR A 1 89 ? -2.816 13.284 -1.096 1.00 95.50 89 TYR A CA 1
ATOM 658 C C . TYR A 1 89 ? -3.516 12.420 -2.158 1.00 95.50 89 TYR A C 1
ATOM 660 O O . TYR A 1 89 ? -4.044 11.362 -1.834 1.00 95.50 89 TYR A O 1
ATOM 668 N N . ASP A 1 90 ? -3.465 12.841 -3.427 1.00 95.25 90 ASP A N 1
ATOM 669 C CA . ASP A 1 90 ? -4.159 12.146 -4.516 1.00 95.25 90 ASP A CA 1
ATOM 670 C C . ASP A 1 90 ? -3.617 10.728 -4.727 1.00 95.25 90 ASP A C 1
ATOM 672 O O . ASP A 1 90 ? -4.397 9.809 -4.968 1.00 95.25 90 ASP A O 1
ATOM 676 N N . ALA A 1 91 ? -2.300 10.530 -4.592 1.00 93.62 91 ALA A N 1
ATOM 677 C CA . ALA A 1 91 ? -1.691 9.213 -4.749 1.00 93.62 91 ALA A CA 1
ATOM 678 C C . ALA A 1 91 ? -2.087 8.257 -3.617 1.00 93.62 91 ALA A C 1
ATOM 680 O O . ALA A 1 91 ? -2.529 7.147 -3.896 1.00 93.62 91 ALA A O 1
ATOM 681 N N . VAL A 1 92 ? -2.010 8.697 -2.354 1.00 96.25 92 VAL A N 1
ATOM 682 C CA . VAL A 1 92 ? -2.405 7.869 -1.198 1.00 96.25 92 VAL A CA 1
ATOM 683 C C . VAL A 1 92 ? -3.880 7.476 -1.284 1.00 96.25 92 VAL A C 1
ATOM 685 O O . VAL A 1 92 ? -4.227 6.314 -1.067 1.00 96.25 92 VAL A O 1
ATOM 688 N N . THR A 1 93 ? -4.750 8.426 -1.636 1.00 96.94 93 THR A N 1
ATOM 689 C CA . THR A 1 93 ? -6.184 8.167 -1.802 1.00 96.94 93 THR A CA 1
ATOM 690 C C . THR A 1 93 ? -6.451 7.211 -2.965 1.00 96.94 93 THR A C 1
ATOM 692 O O . THR A 1 93 ? -7.255 6.291 -2.815 1.00 96.94 93 THR A O 1
ATOM 695 N N . ALA A 1 94 ? -5.766 7.377 -4.102 1.00 96.50 94 ALA A N 1
ATOM 696 C CA . ALA A 1 94 ? -5.906 6.488 -5.254 1.00 96.50 94 ALA A CA 1
ATOM 697 C C . ALA A 1 94 ? -5.431 5.059 -4.949 1.00 96.50 94 ALA A C 1
ATOM 699 O O . ALA A 1 94 ? -6.141 4.105 -5.270 1.00 96.50 94 ALA A O 1
ATOM 700 N N . ASP A 1 95 ? -4.284 4.909 -4.283 1.00 97.50 95 ASP A N 1
ATOM 701 C CA . ASP A 1 95 ? -3.755 3.612 -3.859 1.00 97.50 95 ASP A CA 1
ATOM 702 C C . ASP A 1 95 ? -4.729 2.913 -2.913 1.00 97.50 95 ASP A C 1
ATOM 704 O O . ASP A 1 95 ? -5.142 1.777 -3.158 1.00 97.50 95 ASP A O 1
ATOM 708 N N . PHE A 1 96 ? -5.160 3.599 -1.853 1.00 97.62 96 PHE A N 1
ATOM 709 C CA . PHE A 1 96 ? -6.111 3.020 -0.914 1.00 97.62 96 PHE A CA 1
ATOM 710 C C . PHE A 1 96 ? -7.419 2.621 -1.606 1.00 97.62 96 PHE A C 1
ATOM 712 O O . PHE A 1 96 ? -7.885 1.497 -1.421 1.00 97.62 96 PHE A O 1
ATOM 719 N N . ALA A 1 97 ? -7.997 3.501 -2.428 1.00 97.19 97 ALA A N 1
ATOM 720 C CA . ALA A 1 97 ? -9.248 3.227 -3.128 1.00 97.19 97 ALA A CA 1
ATOM 721 C C . ALA A 1 97 ? -9.141 2.016 -4.066 1.00 97.19 97 ALA A C 1
ATOM 723 O O . ALA A 1 97 ? -10.074 1.213 -4.120 1.00 97.19 97 ALA A O 1
ATOM 724 N N . ALA A 1 98 ? -8.012 1.860 -4.762 1.00 97.94 98 ALA A N 1
ATOM 725 C CA . ALA A 1 98 ? -7.783 0.748 -5.676 1.00 97.94 98 ALA A CA 1
ATOM 726 C C . ALA A 1 98 ? -7.584 -0.585 -4.938 1.00 97.94 98 ALA A C 1
ATOM 728 O O . ALA A 1 98 ? -8.139 -1.599 -5.348 1.00 97.94 98 ALA A O 1
ATOM 729 N N . TRP A 1 99 ? -6.851 -0.591 -3.820 1.00 97.94 99 TRP A N 1
ATOM 730 C CA . TRP A 1 99 ? -6.558 -1.819 -3.071 1.00 97.94 99 TRP A CA 1
ATOM 731 C C . TRP A 1 99 ? -7.663 -2.232 -2.089 1.00 97.94 99 TRP A C 1
ATOM 733 O O . TRP A 1 99 ? -7.798 -3.414 -1.759 1.00 97.94 99 TRP A O 1
ATOM 743 N N . ARG A 1 100 ? -8.486 -1.285 -1.626 1.00 96.19 100 ARG A N 1
ATOM 744 C CA . ARG A 1 100 ? -9.552 -1.510 -0.636 1.00 96.19 100 ARG A CA 1
ATOM 745 C C . ARG A 1 100 ? -10.503 -2.674 -0.976 1.00 96.19 100 ARG A C 1
ATOM 747 O O . ARG A 1 100 ? -10.817 -3.431 -0.051 1.00 96.19 100 ARG A O 1
ATOM 754 N N . PRO A 1 101 ? -10.977 -2.871 -2.224 1.00 95.81 101 PRO A N 1
ATOM 755 C CA . PRO A 1 101 ? -11.872 -3.979 -2.570 1.00 95.81 101 PRO A CA 1
ATOM 756 C C . PRO A 1 101 ? -11.281 -5.367 -2.286 1.00 95.81 101 PRO A C 1
ATOM 758 O O . PRO A 1 101 ? -12.033 -6.291 -1.980 1.00 95.81 101 PRO A O 1
ATOM 761 N N . HIS A 1 102 ? -9.953 -5.500 -2.315 1.00 96.62 102 HIS A N 1
ATOM 762 C CA . HIS A 1 102 ? -9.240 -6.769 -2.150 1.00 96.62 102 HIS A CA 1
ATOM 763 C C . HIS A 1 102 ? -8.940 -7.116 -0.683 1.00 96.62 102 HIS A C 1
ATOM 765 O O . HIS A 1 102 ? -8.455 -8.208 -0.391 1.00 96.62 102 HIS A O 1
ATOM 771 N N . LEU A 1 103 ? -9.216 -6.210 0.262 1.00 95.12 103 LEU A N 1
ATOM 772 C CA . LEU A 1 103 ? -8.925 -6.425 1.680 1.00 95.12 103 LEU A CA 1
ATOM 773 C C . LEU A 1 103 ? -9.826 -7.504 2.289 1.00 95.12 103 LEU A C 1
ATOM 775 O O . LEU A 1 103 ? -11.045 -7.469 2.134 1.00 95.12 103 LEU A O 1
ATOM 779 N N . ALA A 1 104 ? -9.244 -8.407 3.070 1.00 94.06 104 ALA A N 1
ATOM 780 C CA . ALA A 1 104 ? -9.992 -9.333 3.910 1.00 94.06 104 ALA A CA 1
ATOM 781 C C . ALA A 1 104 ? -10.756 -8.595 5.026 1.00 94.06 104 ALA A C 1
ATOM 783 O O . ALA A 1 104 ? -10.374 -7.503 5.462 1.00 94.06 104 ALA A O 1
ATOM 784 N N . ASP A 1 105 ? -11.803 -9.224 5.558 1.00 92.88 105 ASP A N 1
ATOM 785 C CA . ASP A 1 105 ? -12.418 -8.761 6.802 1.00 92.88 105 ASP A CA 1
ATOM 786 C C . ASP A 1 105 ? -11.381 -8.777 7.933 1.00 92.88 105 ASP A C 1
ATOM 788 O O . ASP A 1 105 ? -10.679 -9.765 8.157 1.00 92.88 105 ASP A O 1
ATOM 792 N N . GLY A 1 106 ? -11.265 -7.665 8.661 1.00 93.06 106 GLY A N 1
ATOM 793 C CA . GLY A 1 106 ? -10.265 -7.538 9.713 1.00 93.06 106 GLY A CA 1
ATOM 794 C C . GLY A 1 106 ? -8.832 -7.333 9.212 1.00 93.06 106 GLY A C 1
ATOM 795 O O . GLY A 1 106 ? -7.922 -7.462 10.033 1.00 93.06 106 GLY A O 1
ATOM 796 N N . ALA A 1 107 ? -8.616 -7.027 7.930 1.00 94.50 107 ALA A N 1
ATOM 797 C CA . ALA A 1 107 ? -7.297 -6.696 7.400 1.00 94.50 107 ALA A CA 1
ATOM 798 C C . ALA A 1 107 ? -6.696 -5.460 8.082 1.00 94.50 107 ALA A C 1
ATOM 800 O O . ALA A 1 107 ? -7.413 -4.498 8.374 1.00 94.50 107 ALA A O 1
ATOM 801 N N . HIS A 1 108 ? -5.381 -5.482 8.301 1.00 95.31 108 HIS A N 1
ATOM 802 C CA . HIS A 1 108 ? -4.631 -4.308 8.739 1.00 95.31 108 HIS A CA 1
ATOM 803 C C . HIS A 1 108 ? -4.268 -3.445 7.536 1.00 95.31 108 HIS A C 1
ATOM 805 O O . HIS A 1 108 ? -3.929 -3.958 6.469 1.00 95.31 108 HIS A O 1
ATOM 811 N N . ILE A 1 109 ? -4.333 -2.135 7.722 1.00 97.44 109 ILE A N 1
ATOM 812 C CA . ILE A 1 109 ? -3.937 -1.147 6.728 1.00 97.44 109 ILE A CA 1
ATOM 813 C C . ILE A 1 109 ? -2.921 -0.235 7.405 1.00 97.44 109 ILE A C 1
ATOM 815 O O . ILE A 1 109 ? -3.199 0.329 8.464 1.00 97.44 109 ILE A O 1
ATOM 819 N N . CYS A 1 110 ? -1.748 -0.123 6.800 1.00 97.44 110 CYS A N 1
ATOM 820 C CA . CYS A 1 110 ? -0.646 0.688 7.278 1.00 97.44 110 CYS A CA 1
ATOM 821 C C . CYS A 1 110 ? -0.359 1.795 6.265 1.00 97.44 110 CYS A C 1
ATOM 823 O O . CYS A 1 110 ? -0.200 1.513 5.077 1.00 97.44 110 CYS A O 1
ATOM 825 N N . PHE A 1 111 ? -0.240 3.024 6.749 1.00 97.31 111 PHE A N 1
ATOM 826 C CA . PHE A 1 111 ? 0.192 4.183 5.978 1.00 97.31 111 PHE A CA 1
ATOM 827 C C . PHE A 1 111 ? 1.490 4.701 6.594 1.00 97.31 111 PHE A C 1
ATOM 829 O O . PHE A 1 111 ? 1.499 5.106 7.764 1.00 97.31 111 PHE A O 1
ATOM 836 N N . ASP A 1 112 ? 2.591 4.627 5.847 1.00 96.12 112 ASP A N 1
ATOM 837 C CA . ASP A 1 112 ? 3.868 5.186 6.295 1.00 96.12 112 ASP A CA 1
ATOM 838 C C . ASP A 1 112 ? 3.871 6.714 6.133 1.00 96.12 112 ASP A C 1
ATOM 840 O O . ASP A 1 112 ? 3.024 7.286 5.448 1.00 96.12 112 ASP A O 1
ATOM 844 N N . ASP A 1 113 ? 4.813 7.380 6.796 1.00 95.75 113 ASP A N 1
ATOM 845 C CA . ASP A 1 113 ? 5.045 8.820 6.687 1.00 95.75 113 ASP A CA 1
ATOM 846 C C . ASP A 1 113 ? 3.839 9.710 7.073 1.00 95.75 113 ASP A C 1
ATOM 848 O O . ASP A 1 113 ? 3.770 10.890 6.718 1.00 95.75 113 ASP A O 1
ATOM 852 N N . TYR A 1 114 ? 2.941 9.195 7.922 1.00 96.56 114 TYR A N 1
ATOM 853 C 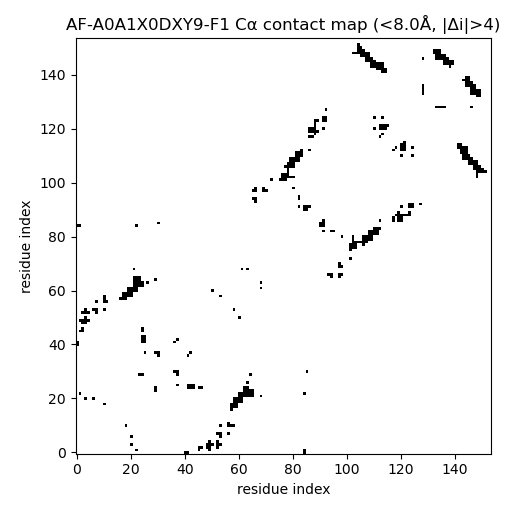CA . TYR A 1 114 ? 1.864 9.938 8.586 1.00 96.56 114 TYR A CA 1
ATOM 854 C C . TYR A 1 114 ? 2.436 10.961 9.585 1.00 96.56 114 TYR A C 1
ATOM 856 O O . TYR A 1 114 ? 2.531 10.726 10.791 1.00 96.56 114 TYR A O 1
ATOM 864 N N . THR A 1 115 ? 2.879 12.105 9.065 1.00 95.81 115 THR A N 1
ATOM 865 C CA . THR A 1 115 ? 3.579 13.160 9.809 1.00 95.81 115 THR A CA 1
ATOM 866 C C . THR A 1 115 ? 3.294 14.539 9.211 1.00 95.81 115 THR A C 1
ATOM 868 O O . THR A 1 115 ? 2.889 14.656 8.055 1.00 95.81 115 THR A O 1
ATOM 871 N N . GLU A 1 116 ? 3.584 15.604 9.962 1.00 94.25 116 GLU A N 1
ATOM 872 C CA . GLU A 1 116 ? 3.494 16.991 9.468 1.00 94.25 116 GLU A CA 1
ATOM 873 C C . GLU A 1 116 ? 4.461 17.287 8.305 1.00 94.25 116 GLU A C 1
ATOM 875 O O . GLU A 1 116 ? 4.226 18.196 7.513 1.00 94.25 116 GLU A O 1
ATOM 880 N N . THR A 1 117 ? 5.536 16.504 8.164 1.00 96.00 117 THR A N 1
ATOM 881 C CA . THR A 1 117 ? 6.484 16.611 7.041 1.00 96.00 117 THR A CA 1
ATOM 882 C C . THR A 1 117 ? 5.835 16.229 5.709 1.00 96.00 117 THR A C 1
ATOM 884 O O . THR A 1 117 ? 6.215 16.756 4.663 1.00 96.00 117 THR A O 1
ATOM 887 N N . PHE A 1 118 ? 4.837 15.341 5.741 1.00 94.62 118 PHE A N 1
ATOM 888 C CA . PHE A 1 118 ? 4.102 14.873 4.570 1.00 94.62 118 PHE A CA 1
ATOM 889 C C . PHE A 1 118 ? 2.605 15.177 4.728 1.00 94.62 118 PHE A C 1
ATOM 891 O O . PHE A 1 118 ? 1.786 14.272 4.916 1.00 94.62 118 PHE A O 1
ATOM 898 N N . PRO A 1 119 ? 2.208 16.459 4.616 1.00 95.25 119 PRO A N 1
ATOM 899 C CA . PRO A 1 119 ? 0.835 16.884 4.888 1.00 95.25 119 PRO A CA 1
ATOM 900 C C . PRO A 1 119 ? -0.185 16.256 3.928 1.00 95.25 119 PRO A C 1
ATOM 902 O O . PRO A 1 119 ? -1.343 16.078 4.298 1.00 95.25 119 PRO A O 1
ATOM 905 N N . GLY A 1 120 ? 0.236 15.887 2.711 1.00 94.81 120 GLY A N 1
ATOM 906 C CA . GLY A 1 120 ? -0.604 15.161 1.755 1.00 94.81 120 GLY A CA 1
ATOM 907 C C . GLY A 1 120 ? -1.009 13.778 2.267 1.00 94.81 120 GLY A C 1
ATOM 908 O O . GLY A 1 120 ? -2.196 13.456 2.261 1.00 94.81 120 GLY A O 1
ATOM 909 N N . VAL A 1 121 ? -0.039 13.013 2.781 1.00 96.50 121 VAL A N 1
ATOM 910 C CA . VAL A 1 121 ? -0.267 11.701 3.406 1.00 96.50 121 VAL A CA 1
ATOM 911 C C . VAL A 1 121 ? -1.160 11.853 4.627 1.00 96.50 121 VAL A C 1
ATOM 913 O O . VAL A 1 121 ? -2.202 11.207 4.710 1.00 96.50 121 VAL A O 1
ATOM 916 N N . LYS A 1 122 ? -0.796 12.753 5.550 1.00 96.56 122 LYS A N 1
ATOM 917 C CA . LYS A 1 122 ? -1.560 12.977 6.780 1.00 96.56 122 LYS A CA 1
ATOM 918 C C . LYS A 1 122 ? -3.027 13.297 6.489 1.00 96.56 122 LYS A C 1
ATOM 920 O O . LYS A 1 122 ? -3.910 12.661 7.057 1.00 96.56 122 LYS A O 1
ATOM 925 N N . ARG A 1 123 ? -3.282 14.227 5.563 1.00 97.50 123 ARG A N 1
ATOM 926 C CA . ARG A 1 123 ? -4.642 14.613 5.174 1.00 97.50 123 ARG A CA 1
ATOM 927 C C . ARG A 1 123 ? -5.425 13.452 4.558 1.00 97.50 123 ARG A C 1
ATOM 929 O O . ARG A 1 123 ? -6.585 13.277 4.906 1.00 97.50 123 ARG A O 1
ATOM 936 N N . ALA A 1 124 ? -4.810 12.677 3.663 1.00 97.31 124 ALA A N 1
ATOM 937 C CA . ALA A 1 124 ? -5.472 11.543 3.015 1.00 97.31 124 ALA A CA 1
ATOM 938 C C . ALA A 1 124 ? -5.873 10.482 4.044 1.00 97.31 124 ALA A C 1
ATOM 940 O O . ALA A 1 124 ? -7.016 10.037 4.072 1.00 97.31 124 ALA A O 1
ATOM 941 N N . VAL A 1 125 ? -4.946 10.137 4.939 1.00 96.44 125 VAL A N 1
ATOM 942 C CA . VAL A 1 125 ? -5.182 9.171 6.012 1.00 96.44 125 VAL A CA 1
ATOM 943 C C . VAL A 1 125 ? -6.304 9.647 6.934 1.00 96.44 125 VAL A C 1
ATOM 945 O O . VAL A 1 125 ? -7.251 8.893 7.151 1.00 96.44 125 VAL A O 1
ATOM 948 N N . ASP A 1 126 ? -6.248 10.897 7.411 1.00 95.81 126 ASP A N 1
ATOM 949 C CA . ASP A 1 126 ? -7.276 11.486 8.283 1.00 95.81 126 ASP A CA 1
ATOM 950 C C . ASP A 1 126 ? -8.681 11.392 7.657 1.00 95.81 126 ASP A C 1
ATOM 952 O O . ASP A 1 126 ? -9.643 11.033 8.335 1.00 95.81 126 ASP A O 1
ATOM 956 N N . GLU A 1 127 ? -8.803 11.637 6.351 1.00 96.00 127 GLU A N 1
ATOM 957 C CA . GLU A 1 127 ? -10.072 11.537 5.627 1.00 96.00 127 GLU A CA 1
ATOM 958 C C . GLU A 1 127 ? -10.544 10.086 5.440 1.00 96.00 127 GLU A C 1
ATOM 960 O O . GLU A 1 127 ? -11.691 9.765 5.771 1.00 96.00 127 GLU A O 1
ATOM 965 N N . ILE A 1 128 ? -9.662 9.187 4.993 1.00 94.94 128 ILE A N 1
ATOM 966 C CA . ILE A 1 128 ? -9.956 7.756 4.788 1.00 94.94 128 ILE A CA 1
ATOM 967 C C . ILE A 1 128 ? -10.503 7.120 6.073 1.00 94.94 128 ILE A C 1
ATOM 969 O O . ILE A 1 128 ? -11.526 6.434 6.066 1.00 94.94 128 ILE A O 1
ATOM 973 N N . ILE A 1 129 ? -9.867 7.385 7.216 1.00 90.62 129 ILE A N 1
ATOM 974 C CA . ILE A 1 129 ? -10.278 6.816 8.510 1.00 90.62 129 ILE A CA 1
ATOM 975 C C . ILE A 1 129 ? -11.717 7.208 8.861 1.00 90.62 129 ILE A C 1
ATOM 977 O O . ILE A 1 129 ? -12.459 6.404 9.431 1.00 90.62 129 ILE A O 1
ATOM 981 N N . THR A 1 130 ? -12.116 8.438 8.534 1.00 87.75 130 THR A N 1
ATOM 982 C CA . THR A 1 130 ? -13.447 8.957 8.876 1.00 87.75 130 THR A CA 1
ATOM 983 C C . THR A 1 130 ? -14.546 8.478 7.934 1.00 87.75 130 THR A C 1
ATOM 985 O O . THR A 1 130 ? -15.704 8.405 8.346 1.00 87.75 130 THR A O 1
ATOM 988 N N . THR A 1 131 ? -14.204 8.123 6.696 1.00 85.94 131 THR A N 1
ATOM 989 C CA . THR A 1 131 ? -15.178 7.860 5.628 1.00 85.94 131 THR A CA 1
ATOM 990 C C . THR A 1 131 ? -15.361 6.372 5.312 1.00 85.94 131 THR A C 1
ATOM 992 O O . THR A 1 131 ? -16.438 5.981 4.864 1.00 85.94 131 THR A O 1
ATOM 995 N N . ASP A 1 132 ? -14.382 5.514 5.623 1.00 81.75 132 ASP A N 1
ATOM 996 C CA . ASP A 1 132 ? -14.364 4.108 5.180 1.00 81.75 132 ASP A CA 1
ATOM 997 C C . ASP A 1 132 ? -14.717 3.063 6.250 1.00 81.75 132 ASP A C 1
ATOM 999 O O . ASP A 1 132 ? -14.489 1.863 6.073 1.00 81.75 132 ASP A O 1
ATOM 1003 N N . GLY A 1 133 ? -15.295 3.485 7.379 1.00 81.31 133 GLY A N 1
ATOM 1004 C CA . GLY A 1 133 ? -15.740 2.554 8.424 1.00 81.31 133 GLY A CA 1
ATOM 1005 C C . GLY A 1 133 ? -14.593 1.750 9.050 1.00 81.31 133 GLY A C 1
ATOM 1006 O O . GLY A 1 133 ? -14.790 0.617 9.495 1.00 81.31 133 GLY A O 1
ATOM 1007 N N . LEU A 1 134 ? -13.390 2.323 9.077 1.00 90.50 134 LEU A N 1
ATOM 1008 C CA . LEU A 1 134 ? -12.194 1.699 9.633 1.00 90.50 134 LEU A CA 1
ATOM 1009 C C . LEU A 1 134 ? -12.187 1.765 11.172 1.00 90.50 134 LEU A C 1
ATOM 1011 O O . LEU A 1 134 ? -12.981 2.457 11.824 1.00 90.50 134 LEU A O 1
ATOM 1015 N N . ALA A 1 135 ? -11.343 0.954 11.800 1.00 92.31 135 ALA A N 1
ATOM 1016 C CA . ALA A 1 135 ? -11.079 1.048 13.232 1.00 92.31 135 ALA A CA 1
ATOM 1017 C C . ALA A 1 135 ? -10.340 2.356 13.580 1.00 92.31 135 ALA A C 1
ATOM 1019 O O . ALA A 1 135 ? -9.849 3.069 12.703 1.00 92.31 135 ALA A O 1
ATOM 1020 N N . ALA A 1 136 ? -10.266 2.667 14.876 1.00 91.62 136 ALA A N 1
ATOM 1021 C CA . ALA A 1 136 ? -9.424 3.761 15.349 1.00 91.62 136 ALA A CA 1
ATOM 1022 C C . ALA A 1 136 ? -7.961 3.524 14.946 1.00 91.62 136 ALA A C 1
ATOM 1024 O O . ALA A 1 136 ? -7.532 2.379 14.793 1.00 91.62 136 ALA A O 1
ATOM 1025 N N . VAL A 1 137 ? -7.223 4.616 14.758 1.00 94.19 137 VAL A N 1
ATOM 1026 C CA . VAL A 1 137 ? -5.838 4.560 14.291 1.00 94.19 137 VAL A CA 1
ATOM 1027 C C . VAL A 1 137 ? -4.870 4.558 15.447 1.00 94.19 137 VAL A C 1
ATOM 1029 O O . VAL A 1 137 ? -4.965 5.374 16.362 1.00 94.19 137 VAL A O 1
ATOM 1032 N N . GLU A 1 138 ? -3.914 3.647 15.358 1.00 96.31 138 GLU A N 1
ATOM 1033 C CA . GLU A 1 138 ? -2.756 3.562 16.228 1.00 96.31 138 GLU A CA 1
ATOM 1034 C C . GLU A 1 138 ? -1.546 4.109 15.470 1.00 96.31 138 GLU A C 1
ATOM 1036 O O . GL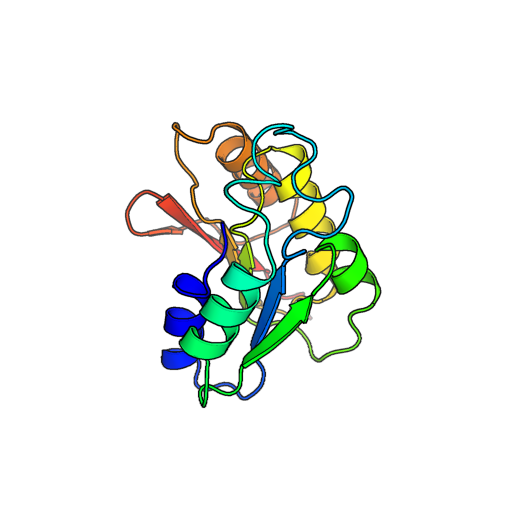U A 1 138 ? -1.302 3.743 14.320 1.00 96.31 138 GLU A O 1
ATOM 1041 N N . VAL A 1 139 ? -0.786 5.009 16.096 1.00 96.31 139 VAL A N 1
ATOM 1042 C CA . VAL A 1 139 ? 0.423 5.579 15.489 1.00 96.31 139 VAL A CA 1
ATOM 1043 C C . VAL A 1 139 ? 1.651 4.964 16.148 1.00 96.31 139 VAL A C 1
ATOM 1045 O O . VAL A 1 139 ? 1.880 5.133 17.346 1.00 96.31 139 VAL A O 1
ATOM 1048 N N . HIS A 1 140 ? 2.477 4.284 15.355 1.00 93.75 140 HIS A N 1
ATOM 1049 C CA . HIS A 1 140 ? 3.708 3.641 15.808 1.00 93.75 140 HIS A CA 1
ATOM 1050 C C . HIS A 1 140 ? 4.942 4.387 15.304 1.00 93.75 140 HIS A C 1
ATOM 1052 O O . HIS A 1 140 ? 4.994 4.874 14.173 1.00 93.75 140 HIS A O 1
ATOM 1058 N N . GLY A 1 141 ? 5.960 4.498 16.164 1.00 91.38 141 GLY A N 1
ATOM 1059 C CA . GLY A 1 141 ? 7.218 5.170 15.817 1.00 91.38 141 GLY A CA 1
ATOM 1060 C C . GLY A 1 141 ? 7.050 6.636 15.393 1.00 91.38 141 GLY A C 1
ATOM 1061 O O . GLY A 1 141 ? 7.920 7.165 14.712 1.00 91.38 141 GLY A O 1
ATOM 1062 N N . GLY A 1 142 ? 5.922 7.265 15.745 1.00 92.88 142 GLY A N 1
ATOM 1063 C CA . GLY A 1 142 ? 5.598 8.652 15.404 1.00 92.88 142 GLY A CA 1
ATOM 1064 C C . GLY A 1 142 ? 5.297 8.922 13.927 1.00 92.88 142 GLY A C 1
ATOM 1065 O O . GLY A 1 142 ? 5.132 10.085 13.579 1.00 92.88 142 GLY A O 1
ATOM 1066 N N . ARG A 1 143 ? 5.245 7.893 13.069 1.00 94.38 143 ARG A N 1
ATOM 1067 C CA . ARG A 1 143 ? 5.058 8.070 11.615 1.00 94.38 143 ARG A CA 1
ATOM 1068 C C . ARG A 1 143 ? 4.216 7.003 10.922 1.00 94.38 143 ARG A C 1
ATOM 1070 O O . ARG A 1 143 ? 3.726 7.252 9.833 1.0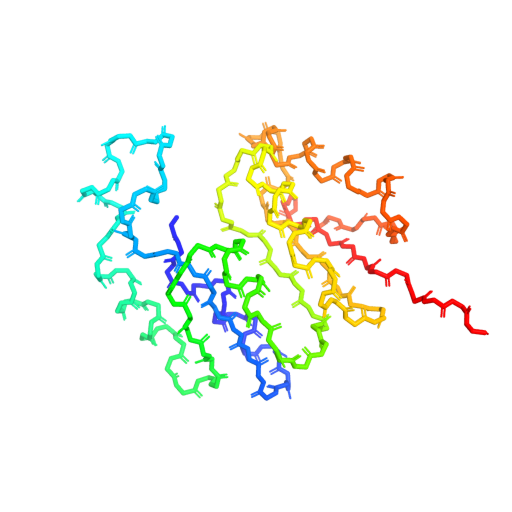0 94.38 143 ARG A O 1
ATOM 1077 N N . LEU A 1 144 ? 4.061 5.821 11.519 1.00 96.31 144 LEU A N 1
ATOM 1078 C CA . LEU A 1 144 ? 3.313 4.724 10.911 1.00 96.31 144 LEU A CA 1
ATOM 1079 C C . LEU A 1 144 ? 1.892 4.716 11.469 1.00 96.31 144 LEU A C 1
ATOM 1081 O O . LEU A 1 144 ? 1.694 4.315 12.617 1.00 96.31 144 LEU A O 1
ATOM 1085 N N . ALA A 1 145 ? 0.920 5.148 10.671 1.00 97.19 145 ALA A N 1
ATOM 1086 C CA . ALA A 1 145 ? -0.491 5.037 11.016 1.00 97.19 145 ALA A CA 1
ATOM 1087 C C . ALA A 1 145 ? -0.997 3.633 10.669 1.00 97.19 145 ALA A C 1
ATOM 1089 O O . ALA A 1 145 ? -0.878 3.184 9.529 1.00 97.19 145 ALA A O 1
ATOM 1090 N N . VAL A 1 146 ? -1.572 2.943 11.649 1.00 97.25 146 VAL A N 1
ATOM 1091 C CA . VAL A 1 146 ? -2.119 1.593 11.507 1.00 97.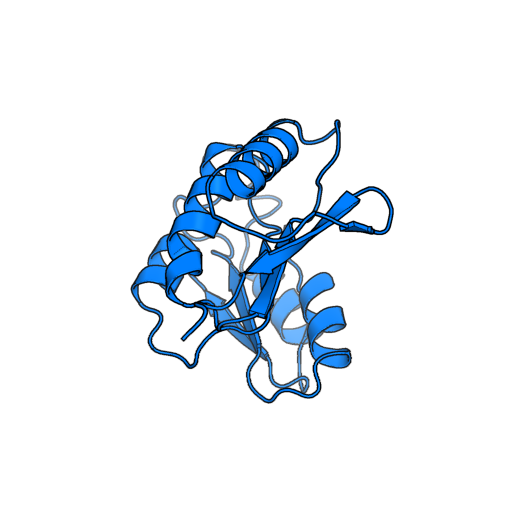25 146 VAL A CA 1
ATOM 1092 C C . VAL A 1 146 ? -3.598 1.618 11.853 1.00 97.25 146 VAL A C 1
ATOM 1094 O O . VAL A 1 146 ? -4.005 2.113 12.901 1.00 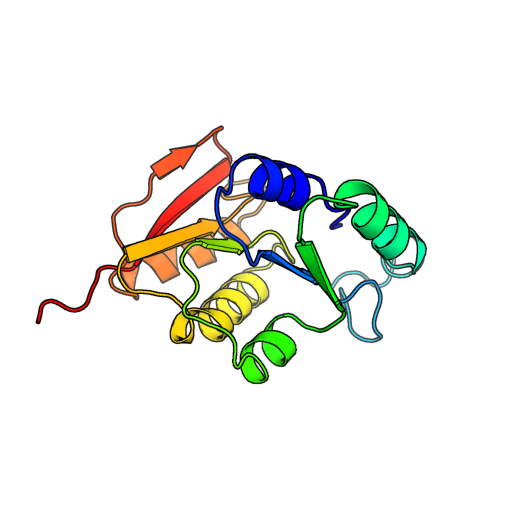97.25 146 VAL A O 1
ATOM 1097 N N . THR A 1 147 ? -4.415 1.064 10.967 1.00 96.38 147 THR A N 1
ATOM 1098 C CA . THR A 1 147 ? -5.849 0.872 11.176 1.00 96.38 147 THR A CA 1
ATOM 1099 C C . THR A 1 147 ? -6.277 -0.516 10.712 1.00 96.38 147 THR A C 1
ATOM 1101 O O . THR A 1 147 ? -5.478 -1.308 10.207 1.00 96.38 147 THR A O 1
ATOM 1104 N N . ARG A 1 148 ? -7.555 -0.840 10.904 1.00 95.25 148 ARG A N 1
ATOM 1105 C CA . ARG A 1 148 ? -8.126 -2.141 10.574 1.00 95.25 148 ARG A CA 1
ATOM 1106 C C . ARG A 1 148 ? -9.461 -1.993 9.861 1.00 95.25 148 ARG A C 1
ATOM 1108 O O . ARG A 1 148 ? -10.335 -1.260 10.326 1.00 95.25 148 ARG A O 1
ATOM 1115 N N . ARG A 1 149 ? -9.657 -2.746 8.775 1.00 92.69 149 ARG A N 1
ATOM 1116 C CA . ARG A 1 149 ? -10.970 -2.895 8.134 1.00 92.69 149 ARG A CA 1
ATOM 1117 C C . ARG A 1 149 ? -11.917 -3.579 9.115 1.00 92.69 149 ARG A C 1
ATOM 1119 O O . ARG A 1 149 ? -11.647 -4.696 9.559 1.00 92.69 149 ARG A O 1
ATOM 1126 N N . ARG A 1 150 ? -13.030 -2.930 9.463 1.00 87.00 150 ARG A N 1
ATOM 1127 C CA . ARG A 1 150 ? -14.071 -3.585 10.263 1.00 87.00 150 ARG A CA 1
ATOM 1128 C C . ARG A 1 150 ? -14.711 -4.673 9.408 1.00 87.00 150 ARG A C 1
ATOM 1130 O O . ARG A 1 150 ? -15.049 -4.430 8.252 1.00 87.00 150 ARG A O 1
ATOM 1137 N N . GLY A 1 151 ? -14.811 -5.880 9.960 1.00 73.62 151 GLY A N 1
ATOM 1138 C CA . GLY A 1 151 ? -15.503 -6.970 9.283 1.00 73.62 151 GLY A CA 1
ATOM 1139 C C . GLY A 1 151 ? -16.977 -6.628 9.106 1.00 73.62 151 GLY A C 1
ATOM 1140 O O . GLY A 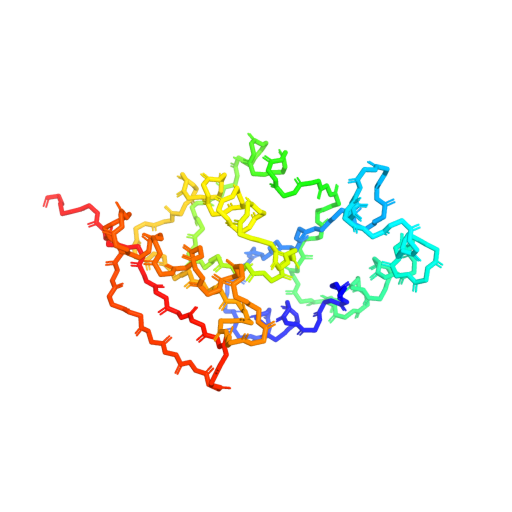1 151 ? -17.558 -5.906 9.923 1.00 73.62 151 GLY A O 1
ATOM 1141 N N . THR A 1 152 ? -17.583 -7.157 8.051 1.00 66.00 152 THR A N 1
ATOM 1142 C CA . THR A 1 152 ? -19.036 -7.072 7.904 1.00 66.00 152 THR A CA 1
ATOM 1143 C C . THR A 1 152 ? -19.653 -7.929 9.009 1.00 66.00 152 THR A C 1
ATOM 1145 O O . THR A 1 152 ? -19.403 -9.134 9.055 1.00 66.00 152 THR A O 1
ATOM 1148 N N . ILE A 1 153 ? -20.410 -7.328 9.935 1.00 57.12 153 ILE A N 1
ATOM 1149 C CA . ILE A 1 153 ? -21.194 -8.103 10.907 1.00 57.12 153 ILE A CA 1
ATOM 1150 C C . ILE A 1 153 ? -22.193 -8.916 10.076 1.00 57.12 153 ILE A C 1
ATOM 1152 O O . ILE A 1 153 ? -23.032 -8.328 9.395 1.00 57.12 153 ILE A O 1
ATOM 1156 N N . ARG A 1 154 ? -22.037 -10.241 10.062 1.00 45.28 154 ARG A N 1
ATOM 1157 C CA . ARG A 1 154 ? -23.049 -11.159 9.531 1.00 45.28 154 ARG A CA 1
ATOM 1158 C C . ARG A 1 154 ? -24.095 -11.436 10.596 1.00 45.28 154 ARG A C 1
ATOM 1160 O O . ARG A 1 154 ? -23.688 -11.579 11.771 1.00 45.28 154 ARG A O 1
#

Organism: NCBI:txid354243

Secondary structure (DSSP, 8-state):
---SHHHHHHHHH--SS-EEEEE-TT-TTTTTT-TTHHHHS-SHHHHHHHHHHHTTTTEEEEES-HHHHHHT--SSPEEEEEE-S--SHHHHHHHHHHHGGGEEEEEEEEETT-STT-HHHHHHHHHHHHHTTBPPPEEETTTEEEEEBPPP--

Radius of gyration: 15.34 Å; Cα contacts (8 Å, |Δi|>4): 245; chains: 1; bounding box: 42×35×34 Å

pLDDT: mean 85.93, std 15.02, range [41.28, 98.0]

Mean predicted aligned error: 6.13 Å

Foldseek 3Di:
DDQQPVVLVCLVVDPDQEAEAEDQQLDPVPPVVDPPCSVPPRHPVSVVSNCVSCPPSNYHYDHDDLLVCLVVDPDAQAQEAEDDGDLALVSLLSNCVSNVVRHDAFHKYKYFQCAPVRVSSVVNVVVCCVPQCWADWDDPPRGITMITHHGDDD

Solvent-accessible surface area (backbone atoms only — not comparable to full-atom values): 8766 Å² total; per-residue (Å²): 128,79,45,32,64,70,57,33,53,49,44,73,68,49,90,69,84,79,43,81,45,74,42,42,61,49,42,92,79,55,65,72,92,39,90,72,36,57,86,79,66,26,45,68,66,39,49,56,42,22,51,67,51,33,63,94,52,60,59,47,77,45,80,34,53,64,49,61,49,35,73,67,60,82,72,75,66,34,58,67,48,78,51,77,79,62,66,40,33,68,50,47,46,47,43,48,63,42,46,53,84,47,46,28,74,59,11,38,40,36,37,51,58,38,34,84,91,26,53,30,30,34,53,32,51,60,49,48,48,75,73,67,65,39,42,79,74,46,72,47,96,76,23,35,38,35,32,31,41,59,52,81,87,126

Sequence (154 aa):
MFRGGSLRTIAKAARTRHIYGVDAWGLEGSYASKSESASKYGGLDTMAIAERAVDGLGVELVRGFSTEVAAAYDGPPIALLYIDAEHTYDAVTADFAAWRPHLADGAHICFDDYTETFPGVKRAVDEIITTDGLAAVEVHGGRLAVTRRRGTIR